Protein AF-A0A967I4A5-F1 (afdb_monomer)

Nearest PDB structures (foldseek):
  3i6t-assembly2_B  TM=7.020E-01  e=6.527E-02  Jannaschia sp. CCS1
  3ck5-assembly1_A  TM=7.184E-01  e=7.305E-02  Streptomyces coelicolor A3(2)
  4h1z-assembly1_F  TM=6.289E-01  e=1.089E+00  Sinorhizobium meliloti 1021
  8p0w-assembly1_F  TM=4.796E-01  e=1.089E+00  Homo sapiens

Solvent-accessible surface area (backbone atoms only — not comparable to full-atom values): 3491 Å² total; per-residue (Å²): 138,47,80,72,48,77,50,74,50,76,46,75,51,66,77,43,66,80,46,65,93,46,101,84,71,56,79,26,55,45,60,35,67,36,30,44,38,40,41,30,28,77,79,75,50,77,47,79,48,81,44,74,55,98,71,105

Sequence (56 aa):
MMIDDISLTLFEWAGIPSTTYGRHTGEFAGASQLGLLTVRTDEGVEGHSFLGSASR

Foldseek 3Di:
DAWDDKDKDKDKPAAADFDDPDPPLDTAGGIWIKIWIWIADPVGDIDIDMDGDPGD

pLDDT: mean 91.49, std 8.51, range [62.31, 98.75]

Mean predicted aligned error: 4.51 Å

Radius of gyration: 15.57 Å; Cα contacts (8 Å, |Δi|>4): 105; chains: 1; bounding box: 40×19×36 Å

Secondary structure (DSSP, 8-state):
--EEEEEEEEEEEEEEEEE-SSTTS--EEEEEEEEEEEEEETTS-EEEEEES-TT-

Structure (mmCIF, N/CA/C/O backbone):
data_AF-A0A967I4A5-F1
#
_entry.id   AF-A0A967I4A5-F1
#
loop_
_atom_site.group_PDB
_atom_site.id
_atom_site.type_symbol
_atom_site.label_atom_id
_atom_site.label_alt_id
_atom_site.label_comp_id
_atom_site.label_asym_id
_atom_site.label_entity_id
_atom_site.label_seq_id
_atom_site.pdbx_PDB_ins_code
_ato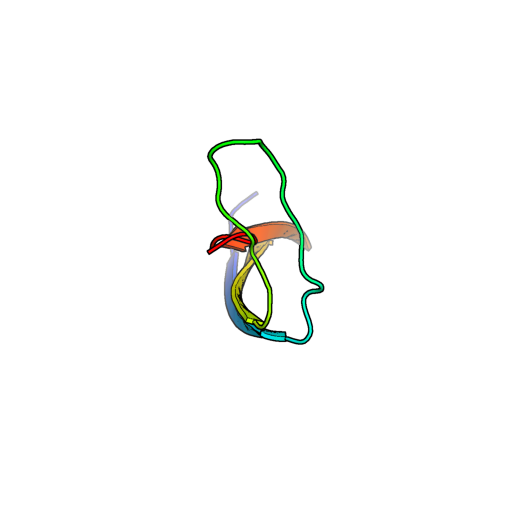m_site.Cartn_x
_atom_site.Cartn_y
_atom_site.Cartn_z
_atom_site.occupancy
_atom_site.B_iso_or_equiv
_atom_site.auth_seq_id
_atom_site.auth_comp_id
_atom_site.auth_asym_id
_atom_site.auth_atom_id
_atom_site.pdbx_PDB_model_num
ATOM 1 N N . MET A 1 1 ? -12.644 0.098 21.701 1.00 89.12 1 MET A N 1
ATOM 2 C CA . MET A 1 1 ? -11.510 0.378 20.805 1.00 89.12 1 MET A CA 1
ATOM 3 C C . MET A 1 1 ? -10.583 -0.820 20.795 1.00 89.12 1 MET A C 1
ATOM 5 O O . MET A 1 1 ? -9.613 -0.869 21.549 1.00 89.12 1 MET A O 1
ATOM 9 N N . MET A 1 2 ? -10.923 -1.790 19.951 1.00 98.06 2 MET A N 1
ATOM 10 C CA . MET A 1 2 ? -10.149 -2.998 19.669 1.00 98.06 2 MET A CA 1
ATOM 11 C C . MET A 1 2 ? -10.041 -3.169 18.153 1.00 98.06 2 MET A C 1
ATOM 13 O O . MET A 1 2 ? -10.944 -2.769 17.429 1.00 98.06 2 MET A O 1
ATOM 17 N N . ILE A 1 3 ? -8.947 -3.752 17.666 1.00 98.44 3 ILE A N 1
ATOM 18 C CA . ILE A 1 3 ? -8.809 -4.112 16.247 1.00 98.44 3 ILE A CA 1
ATOM 19 C C . ILE A 1 3 ? -9.634 -5.375 15.988 1.00 98.44 3 ILE A C 1
ATOM 21 O O . ILE A 1 3 ? -9.468 -6.356 16.715 1.00 98.44 3 ILE A O 1
ATOM 25 N N . ASP A 1 4 ? -10.494 -5.352 14.970 1.00 98.38 4 ASP A N 1
ATOM 26 C CA . ASP A 1 4 ? -11.390 -6.464 14.627 1.00 98.38 4 ASP A CA 1
ATOM 27 C C . ASP A 1 4 ? -11.173 -7.035 13.217 1.00 98.38 4 ASP A C 1
ATOM 29 O O . ASP A 1 4 ? -11.573 -8.168 12.950 1.00 98.38 4 ASP A O 1
ATOM 33 N N . ASP A 1 5 ? -10.487 -6.298 12.340 1.00 98.62 5 ASP A N 1
ATOM 34 C CA . ASP A 1 5 ? -10.147 -6.730 10.986 1.00 98.62 5 ASP A CA 1
ATOM 35 C C . ASP A 1 5 ? -8.781 -6.177 10.557 1.00 98.62 5 ASP A C 1
ATOM 37 O O . ASP A 1 5 ? -8.416 -5.032 10.844 1.00 98.62 5 ASP A O 1
ATOM 41 N N . ILE A 1 6 ? -8.005 -7.026 9.883 1.00 98.44 6 ILE A N 1
ATOM 42 C CA . ILE A 1 6 ? -6.713 -6.675 9.297 1.00 98.44 6 ILE A CA 1
ATOM 43 C C . ILE A 1 6 ? -6.662 -7.273 7.898 1.00 98.44 6 ILE A C 1
ATOM 45 O O . ILE A 1 6 ? -6.783 -8.489 7.733 1.00 98.44 6 ILE A O 1
ATOM 49 N N . SER A 1 7 ? -6.390 -6.436 6.900 1.00 98.62 7 SER A N 1
ATOM 50 C CA . SER A 1 7 ? -6.188 -6.874 5.521 1.00 98.62 7 SER A CA 1
ATOM 51 C C . SER A 1 7 ? -4.899 -6.307 4.930 1.00 98.62 7 SER A C 1
ATOM 53 O O . SER A 1 7 ? -4.481 -5.188 5.228 1.00 98.62 7 SER A O 1
ATOM 55 N N . LEU A 1 8 ? -4.243 -7.111 4.089 1.00 98.38 8 LEU A N 1
ATOM 56 C CA . LEU A 1 8 ? -3.063 -6.715 3.328 1.00 98.38 8 LEU A CA 1
ATOM 57 C C . LEU A 1 8 ? -3.328 -6.950 1.844 1.00 98.38 8 LEU A C 1
ATOM 59 O O . LEU A 1 8 ? -3.450 -8.091 1.402 1.00 98.38 8 LEU A O 1
ATOM 63 N N . THR A 1 9 ? -3.373 -5.866 1.077 1.00 98.31 9 THR A N 1
ATOM 64 C CA . THR A 1 9 ? -3.483 -5.929 -0.382 1.00 98.31 9 THR A CA 1
ATOM 65 C C . THR A 1 9 ? -2.097 -5.804 -0.992 1.00 98.31 9 THR A C 1
ATOM 67 O O . THR A 1 9 ? -1.473 -4.755 -0.863 1.00 98.31 9 THR A O 1
ATOM 70 N N . LEU A 1 10 ? -1.614 -6.856 -1.655 1.00 97.31 10 LEU A N 1
ATOM 71 C CA . LEU A 1 10 ? -0.365 -6.825 -2.419 1.00 97.31 10 LEU A CA 1
ATOM 72 C C . LEU A 1 10 ? -0.655 -6.432 -3.865 1.00 97.31 10 LEU A C 1
ATOM 74 O O . LEU A 1 10 ? -1.539 -7.014 -4.495 1.00 97.31 10 LEU A O 1
ATOM 78 N N . PHE A 1 11 ? 0.082 -5.458 -4.388 1.00 95.88 11 PHE A N 1
ATOM 79 C CA . PHE A 1 11 ? -0.108 -4.969 -5.748 1.00 95.88 11 PHE A CA 1
ATOM 80 C C . PHE A 1 11 ? 1.194 -4.439 -6.355 1.00 95.88 11 PHE A C 1
ATOM 82 O O . PHE A 1 11 ? 2.120 -4.024 -5.657 1.00 95.88 11 PHE A O 1
ATOM 89 N N . GLU A 1 12 ? 1.241 -4.427 -7.684 1.00 94.81 12 GLU A N 1
ATOM 90 C CA . GLU A 1 12 ? 2.306 -3.773 -8.435 1.00 94.81 12 GLU A CA 1
ATOM 91 C C . GLU A 1 12 ? 1.935 -2.311 -8.698 1.00 94.81 12 GLU A C 1
ATOM 93 O O . GLU A 1 12 ? 0.905 -2.017 -9.30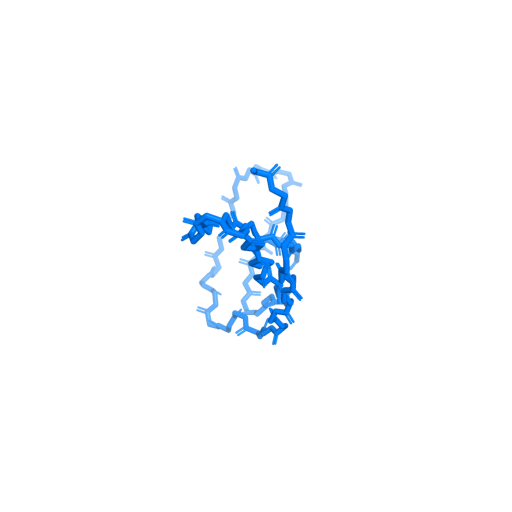7 1.00 94.81 12 GLU A O 1
ATOM 98 N N . TRP A 1 13 ? 2.795 -1.385 -8.279 1.00 92.56 13 TRP A N 1
ATOM 99 C CA . TRP A 1 13 ? 2.789 -0.024 -8.793 1.00 92.56 13 TRP A CA 1
ATOM 100 C C . TRP A 1 13 ? 3.672 0.042 -10.037 1.00 92.56 13 TRP A C 1
ATOM 102 O O . TRP A 1 13 ? 4.895 0.143 -9.943 1.00 92.56 13 TRP A O 1
ATOM 112 N N . ALA A 1 14 ? 3.042 -0.054 -11.203 1.00 92.75 14 ALA A N 1
ATOM 113 C CA . ALA A 1 14 ? 3.712 -0.030 -12.497 1.00 92.75 14 ALA A CA 1
ATOM 114 C C . ALA A 1 14 ? 3.845 1.389 -13.073 1.00 92.75 14 ALA A C 1
ATOM 116 O O . ALA A 1 14 ? 3.129 2.315 -12.687 1.00 92.75 14 ALA A O 1
ATOM 117 N N . GLY A 1 15 ? 4.726 1.531 -14.067 1.00 91.88 15 GLY A N 1
ATOM 118 C CA . GLY A 1 15 ? 4.854 2.747 -14.873 1.00 91.88 15 GLY A CA 1
ATOM 119 C C . GLY A 1 15 ? 5.490 3.921 -14.133 1.00 91.88 15 GLY A C 1
ATOM 120 O O . GLY A 1 15 ? 5.206 5.073 -14.453 1.00 91.88 15 GLY A O 1
ATOM 121 N N . ILE A 1 16 ? 6.333 3.643 -13.139 1.00 90.00 16 ILE A N 1
ATOM 122 C CA . ILE A 1 16 ? 7.004 4.675 -12.360 1.00 90.00 16 ILE A CA 1
ATOM 123 C C . ILE A 1 16 ? 8.046 5.363 -13.253 1.00 90.00 16 ILE A C 1
ATOM 125 O O . ILE A 1 16 ? 8.941 4.685 -13.778 1.00 90.00 16 ILE A O 1
ATOM 129 N N . PRO A 1 17 ? 7.935 6.688 -13.467 1.00 89.50 17 PRO A N 1
ATOM 130 C CA . PRO A 1 17 ? 8.908 7.419 -14.260 1.00 89.50 17 PRO A CA 1
ATOM 131 C C . PRO A 1 17 ? 10.279 7.388 -13.592 1.00 89.50 17 PRO A C 1
ATOM 133 O O . PRO A 1 17 ? 10.389 7.394 -12.364 1.00 89.50 17 PRO A O 1
ATOM 136 N N . SER A 1 18 ? 11.317 7.428 -14.426 1.00 89.56 18 SER A N 1
ATOM 137 C CA . SER A 1 18 ? 12.691 7.580 -13.960 1.00 89.56 18 SER A CA 1
ATOM 138 C C . SER A 1 18 ? 12.819 8.787 -13.029 1.00 89.56 18 SER A C 1
ATOM 140 O O . SER A 1 18 ? 12.509 9.919 -13.409 1.00 89.56 18 SER A O 1
ATOM 142 N N . THR A 1 19 ? 13.232 8.523 -11.790 1.00 87.06 19 THR A N 1
ATOM 143 C CA . THR A 1 19 ? 13.368 9.521 -10.732 1.00 87.06 19 THR A CA 1
ATOM 144 C C . THR A 1 19 ? 14.651 9.282 -9.946 1.00 87.06 19 THR A C 1
ATOM 146 O O . THR A 1 19 ? 14.970 8.157 -9.562 1.00 87.06 19 THR A O 1
ATOM 149 N N . THR A 1 20 ? 15.363 10.369 -9.652 1.00 86.00 20 THR A N 1
ATOM 150 C CA . THR A 1 20 ? 16.580 10.363 -8.833 1.00 86.00 20 THR A CA 1
ATOM 151 C C . THR A 1 20 ? 16.385 11.308 -7.653 1.00 86.00 20 THR A C 1
ATOM 153 O O . THR A 1 20 ? 16.297 12.521 -7.833 1.00 86.00 20 THR A O 1
ATOM 156 N N . TYR A 1 21 ? 16.322 10.764 -6.436 1.00 82.31 21 TYR A N 1
ATOM 157 C CA . TYR A 1 21 ? 16.092 11.548 -5.213 1.00 82.31 21 TYR A CA 1
ATOM 158 C C . TYR A 1 21 ? 17.376 12.124 -4.593 1.00 82.31 21 TYR A C 1
ATOM 160 O O . TYR A 1 21 ? 17.315 13.020 -3.754 1.00 82.31 21 TYR A O 1
ATOM 168 N N . GLY A 1 22 ? 18.550 11.651 -5.014 1.00 80.69 22 GLY A N 1
ATOM 169 C CA . GLY A 1 22 ? 19.835 12.169 -4.563 1.00 80.69 22 GLY A CA 1
ATOM 170 C C . GLY A 1 22 ? 20.993 11.704 -5.438 1.00 80.69 22 GLY A C 1
ATOM 171 O O . GLY A 1 22 ? 20.907 10.713 -6.156 1.00 80.69 22 GLY A O 1
ATOM 172 N N . ARG A 1 23 ? 22.127 12.406 -5.347 1.00 78.56 23 ARG A N 1
ATOM 173 C CA . ARG A 1 23 ? 23.320 12.137 -6.172 1.00 78.56 23 ARG A CA 1
ATOM 174 C C . ARG A 1 23 ? 23.885 10.712 -6.019 1.00 78.56 23 ARG A C 1
ATOM 176 O O . ARG A 1 23 ? 24.620 10.263 -6.891 1.00 78.56 23 ARG A O 1
ATOM 183 N N . HIS A 1 24 ? 23.560 10.015 -4.928 1.00 81.62 24 HIS A N 1
ATOM 184 C CA . HIS A 1 24 ? 24.108 8.697 -4.583 1.00 81.62 24 HIS A CA 1
ATOM 185 C C . HIS A 1 24 ? 23.066 7.567 -4.540 1.00 81.62 24 HIS A C 1
ATOM 187 O O . HIS A 1 24 ? 23.435 6.433 -4.262 1.00 81.62 24 HIS A O 1
ATOM 193 N N . THR A 1 25 ? 21.783 7.849 -4.785 1.00 73.06 25 THR A N 1
ATOM 194 C CA . THR A 1 25 ? 20.695 6.868 -4.592 1.00 73.06 25 THR A CA 1
ATOM 195 C C . THR A 1 25 ? 20.392 6.021 -5.828 1.00 73.06 25 THR A C 1
ATOM 197 O O . THR A 1 25 ? 19.527 5.157 -5.759 1.00 73.06 25 THR A O 1
ATOM 200 N N . GLY A 1 26 ? 21.098 6.244 -6.941 1.00 76.94 26 GLY A N 1
ATOM 201 C CA . GLY A 1 26 ? 20.770 5.627 -8.226 1.00 76.94 26 GLY A CA 1
ATOM 202 C C . GLY A 1 26 ? 19.492 6.200 -8.847 1.00 76.94 26 GLY A C 1
ATOM 203 O O . GLY A 1 26 ? 18.788 7.008 -8.236 1.00 76.94 26 GLY A O 1
ATOM 204 N N . GLU A 1 27 ? 19.246 5.803 -10.092 1.00 83.38 27 GLU A N 1
ATOM 205 C CA . GLU A 1 27 ? 18.035 6.112 -10.851 1.00 83.38 27 GLU A CA 1
ATOM 206 C C . GLU A 1 27 ? 17.024 4.983 -10.634 1.00 83.38 27 GLU A C 1
ATOM 208 O O . GLU A 1 27 ? 17.359 3.811 -10.808 1.00 83.38 27 GLU A O 1
ATOM 213 N N . PHE A 1 28 ? 15.800 5.333 -10.247 1.00 84.69 28 PHE A N 1
ATOM 214 C CA . PHE A 1 28 ? 14.711 4.384 -10.042 1.00 84.69 28 PHE A CA 1
ATOM 215 C C . PHE A 1 28 ? 13.629 4.581 -11.104 1.00 84.69 28 PHE A C 1
ATOM 217 O O . PHE A 1 28 ? 13.184 5.706 -11.318 1.00 84.69 28 PHE A O 1
ATOM 224 N N . ALA A 1 29 ? 13.196 3.497 -11.750 1.00 88.25 29 ALA A N 1
ATOM 225 C CA . ALA A 1 29 ? 12.158 3.497 -12.780 1.00 88.25 29 ALA A CA 1
ATOM 226 C C . ALA A 1 29 ? 11.464 2.127 -12.860 1.00 88.25 29 ALA A C 1
ATOM 228 O O . ALA A 1 29 ? 11.997 1.120 -12.398 1.00 88.25 29 ALA A O 1
ATOM 229 N N . GLY A 1 30 ? 10.314 2.065 -13.534 1.00 90.38 30 GLY A N 1
ATOM 230 C CA . GLY A 1 30 ? 9.668 0.800 -13.885 1.00 90.38 30 GLY A CA 1
ATOM 231 C C . GLY A 1 30 ? 8.517 0.449 -12.953 1.00 90.38 30 GLY A C 1
ATOM 232 O O . GLY A 1 30 ? 7.454 1.057 -13.057 1.00 90.38 30 GLY A O 1
ATOM 233 N N . ALA A 1 31 ? 8.686 -0.558 -12.098 1.00 91.69 31 ALA A N 1
ATOM 234 C CA . ALA A 1 31 ? 7.618 -1.049 -11.234 1.00 91.69 31 ALA A CA 1
ATOM 235 C C . ALA A 1 31 ? 8.119 -1.384 -9.827 1.00 91.69 31 ALA A C 1
ATOM 237 O O . ALA A 1 31 ? 9.246 -1.847 -9.659 1.00 91.69 31 ALA A O 1
ATOM 238 N N . SER A 1 32 ? 7.259 -1.196 -8.824 1.00 92.06 32 SER A N 1
ATOM 239 C CA . SER A 1 32 ? 7.517 -1.624 -7.447 1.00 92.06 32 SER A CA 1
ATOM 240 C C . SER A 1 32 ? 6.372 -2.471 -6.903 1.00 92.06 32 SER A C 1
ATOM 242 O O . SER A 1 32 ? 5.202 -2.181 -7.135 1.00 92.06 32 SER A O 1
ATOM 244 N N . GLN A 1 33 ? 6.713 -3.518 -6.158 1.00 94.50 33 GLN A N 1
ATOM 245 C CA . GLN A 1 33 ? 5.748 -4.341 -5.433 1.00 94.50 33 GLN A CA 1
ATOM 246 C C . GLN A 1 33 ? 5.481 -3.699 -4.070 1.00 94.50 33 GLN A C 1
ATOM 248 O O . GLN A 1 33 ? 6.398 -3.564 -3.253 1.00 94.50 33 GLN A O 1
ATOM 253 N N . LEU A 1 34 ? 4.232 -3.311 -3.828 1.00 95.69 34 LEU A N 1
ATOM 254 C CA . LEU A 1 34 ? 3.793 -2.636 -2.612 1.00 95.69 34 LEU A CA 1
ATOM 255 C C . LEU A 1 34 ? 2.678 -3.421 -1.917 1.00 95.69 34 LEU A C 1
ATOM 257 O O . LEU A 1 34 ? 1.970 -4.227 -2.520 1.00 95.69 34 LEU A O 1
ATOM 261 N N . GLY A 1 35 ? 2.524 -3.163 -0.622 1.00 96.94 35 GLY A N 1
ATOM 262 C CA . GLY A 1 35 ? 1.401 -3.627 0.179 1.00 96.94 35 GLY A CA 1
ATOM 263 C C . GLY A 1 35 ? 0.612 -2.450 0.742 1.00 96.94 35 GLY A C 1
ATOM 264 O O . GLY A 1 35 ? 1.221 -1.518 1.258 1.00 96.94 35 GLY A O 1
ATOM 265 N N . LEU A 1 36 ? -0.718 -2.494 0.691 1.00 97.81 36 LEU A N 1
ATOM 266 C CA . LEU A 1 36 ? -1.590 -1.620 1.478 1.00 97.81 36 LEU A CA 1
ATOM 267 C C . LEU A 1 36 ? -2.127 -2.419 2.664 1.00 97.81 36 LEU A C 1
ATOM 269 O O . LEU A 1 36 ? -2.905 -3.356 2.480 1.00 97.81 36 LEU A O 1
ATOM 2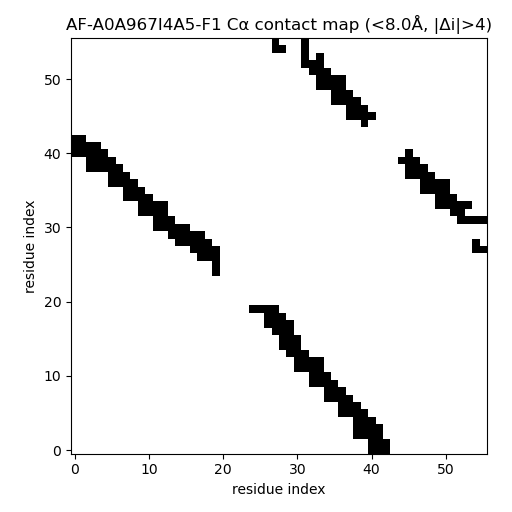73 N N . LEU A 1 37 ? -1.676 -2.061 3.862 1.00 98.44 37 LEU A N 1
ATOM 274 C CA . LEU A 1 37 ? -2.210 -2.563 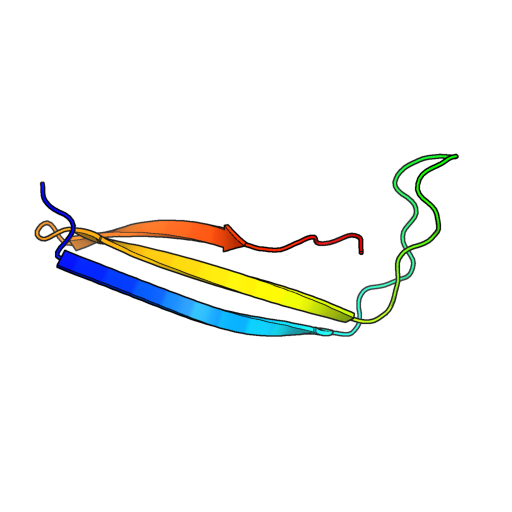5.119 1.00 98.44 37 LEU A CA 1
ATOM 275 C C . LEU A 1 37 ? -3.404 -1.697 5.517 1.00 98.44 37 LEU A C 1
ATOM 277 O O . LEU A 1 37 ? -3.239 -0.492 5.716 1.00 98.44 37 LEU A O 1
ATOM 281 N N . THR A 1 38 ? -4.557 -2.330 5.694 1.00 98.69 38 THR A N 1
ATOM 282 C CA . THR A 1 38 ? -5.739 -1.728 6.309 1.00 98.69 38 THR A CA 1
ATOM 283 C C . THR A 1 38 ? -5.998 -2.417 7.643 1.00 98.69 38 THR A C 1
ATOM 285 O O . THR A 1 38 ? -5.998 -3.645 7.733 1.00 98.69 38 THR A O 1
ATOM 288 N N . VAL A 1 39 ? -6.197 -1.619 8.688 1.00 98.50 39 VAL A N 1
ATOM 289 C CA . VAL A 1 39 ? -6.550 -2.080 10.035 1.00 98.50 39 VAL A CA 1
ATOM 290 C C . VAL A 1 39 ? -7.846 -1.396 10.433 1.00 98.50 39 VAL A C 1
ATOM 292 O O . VAL A 1 39 ? -7.895 -0.165 10.436 1.00 98.50 39 VAL A O 1
ATOM 295 N N . ARG A 1 40 ? -8.870 -2.170 10.791 1.00 98.62 40 ARG A N 1
ATOM 296 C CA . ARG A 1 40 ? -10.162 -1.652 11.249 1.00 98.62 40 ARG A CA 1
ATOM 297 C C . ARG A 1 40 ? -10.396 -1.981 12.720 1.00 98.62 40 ARG A C 1
ATOM 299 O O . ARG A 1 40 ? -9.951 -3.018 13.216 1.00 98.62 40 ARG A O 1
ATOM 306 N N . THR A 1 41 ? -11.069 -1.073 13.420 1.00 98.75 41 THR A N 1
ATOM 307 C CA . THR A 1 41 ? -11.536 -1.293 14.789 1.00 98.75 41 THR A CA 1
ATOM 308 C C . THR A 1 41 ? -13.011 -1.667 14.857 1.00 98.75 41 THR A C 1
ATOM 310 O O . THR A 1 41 ? -13.798 -1.319 13.978 1.00 98.75 41 THR A O 1
ATOM 313 N N . ASP A 1 42 ? -13.398 -2.256 15.986 1.00 98.50 42 ASP A N 1
ATOM 314 C CA . ASP A 1 42 ? -14.787 -2.538 16.373 1.00 98.50 42 ASP A CA 1
ATOM 315 C C . ASP A 1 42 ? -15.695 -1.293 16.453 1.00 98.50 42 ASP A C 1
ATOM 317 O O . ASP A 1 42 ? -16.919 -1.401 16.504 1.00 98.50 42 ASP A O 1
ATOM 321 N N . GLU A 1 43 ? -15.105 -0.099 16.433 1.00 98.38 43 GLU A N 1
ATOM 322 C CA . GLU A 1 43 ? -15.791 1.195 16.382 1.00 98.38 43 GLU A CA 1
ATOM 323 C C . GLU A 1 43 ? -15.912 1.757 14.949 1.00 98.38 43 GLU A C 1
ATOM 325 O O . GLU A 1 43 ? -16.444 2.850 14.758 1.00 98.38 43 GLU A O 1
ATOM 330 N N . GLY A 1 44 ? -15.425 1.033 13.934 1.00 97.69 44 GLY A N 1
ATOM 331 C CA . GLY A 1 44 ? -15.494 1.418 12.521 1.00 97.69 44 GLY A CA 1
ATOM 332 C C . GLY A 1 44 ? -14.400 2.385 12.052 1.00 97.69 44 GLY A C 1
ATOM 333 O O . GLY A 1 44 ? -14.517 2.947 10.964 1.00 97.69 44 GLY A O 1
ATOM 334 N N . VAL A 1 45 ? -13.342 2.601 12.842 1.00 98.50 45 VAL A N 1
ATOM 335 C CA . VAL A 1 45 ? -12.195 3.436 12.440 1.00 98.50 45 VAL A CA 1
ATOM 336 C C . VAL A 1 45 ? -11.222 2.607 11.607 1.00 98.50 45 VAL A C 1
ATOM 338 O O . VAL A 1 45 ? -10.846 1.512 12.020 1.00 98.50 45 VAL A O 1
ATOM 341 N N . GLU A 1 46 ? -10.767 3.149 10.475 1.00 98.50 46 GLU A N 1
ATOM 342 C CA . GLU A 1 46 ? -9.793 2.499 9.59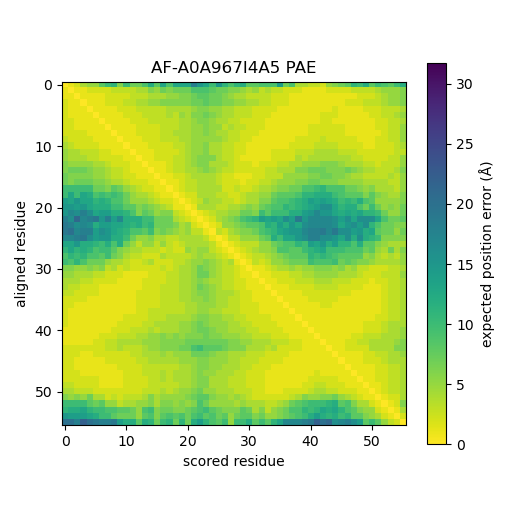1 1.00 98.50 46 GLU A CA 1
ATOM 343 C C . GLU A 1 46 ? -8.465 3.264 9.526 1.00 98.50 46 GLU A C 1
ATOM 345 O O . GLU A 1 46 ? -8.417 4.468 9.260 1.00 98.50 46 GLU A O 1
ATOM 350 N N . GLY A 1 47 ? -7.367 2.543 9.742 1.00 98.31 47 GLY A N 1
ATOM 351 C CA . GLY A 1 47 ? -5.99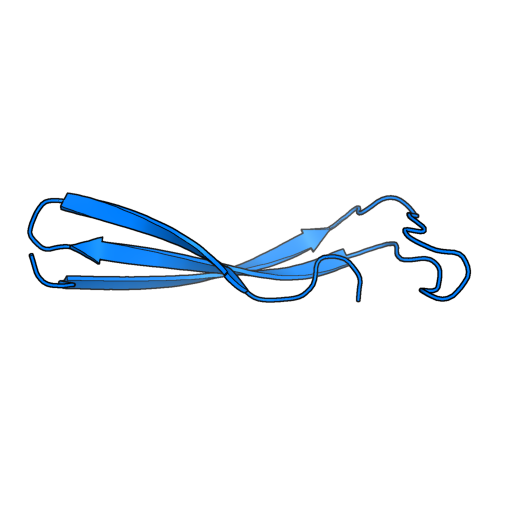9 3.011 9.551 1.00 98.31 47 GLY A CA 1
ATOM 352 C C . GLY A 1 47 ? -5.360 2.369 8.323 1.00 98.31 47 GLY A C 1
ATOM 353 O O . GLY A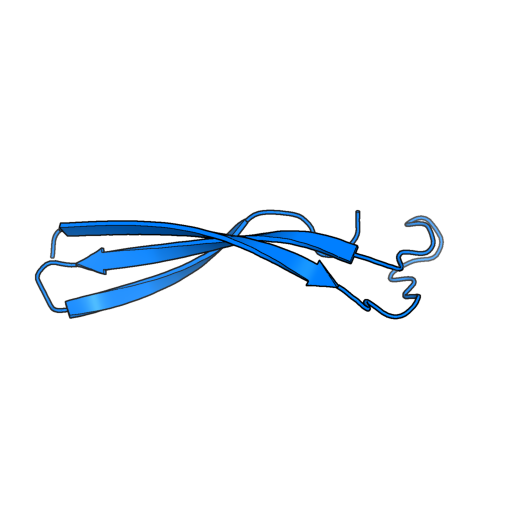 1 47 ? -5.592 1.194 8.045 1.00 98.31 47 GLY A O 1
ATOM 354 N N . HIS A 1 48 ? -4.529 3.136 7.615 1.00 98.31 48 HIS A N 1
ATOM 355 C CA . HIS A 1 48 ? -3.874 2.706 6.381 1.00 98.31 48 HIS A CA 1
ATOM 356 C C . HIS A 1 48 ? -2.361 2.929 6.449 1.00 98.31 48 HIS A C 1
ATOM 358 O O . HIS A 1 48 ? -1.904 3.970 6.923 1.00 98.31 48 HIS A O 1
ATOM 364 N N . SER A 1 49 ? -1.582 1.969 5.948 1.00 97.81 49 SER A N 1
ATOM 365 C CA . SER A 1 49 ? -0.127 2.090 5.809 1.00 97.81 49 SER A CA 1
ATOM 366 C C . SER A 1 49 ? 0.372 1.365 4.563 1.00 97.81 49 SER A C 1
ATOM 368 O O . SER A 1 49 ? -0.126 0.291 4.225 1.00 97.81 49 SER A O 1
ATOM 370 N N . PHE A 1 50 ? 1.381 1.928 3.895 1.00 96.31 50 PHE A N 1
ATOM 371 C CA . PHE A 1 50 ? 2.079 1.241 2.813 1.00 96.31 50 PHE A CA 1
ATOM 372 C C . PHE A 1 50 ? 3.258 0.428 3.349 1.00 96.31 50 PHE A C 1
ATOM 374 O O . PHE A 1 50 ? 4.036 0.898 4.178 1.00 96.31 50 PHE A O 1
ATOM 381 N N . LEU A 1 51 ? 3.414 -0.783 2.822 1.00 95.38 51 LEU A N 1
ATOM 382 C CA . LEU A 1 51 ? 4.573 -1.645 3.012 1.00 95.38 51 LEU A CA 1
ATOM 383 C C . LEU A 1 51 ? 5.334 -1.766 1.689 1.00 95.38 51 LEU A C 1
ATOM 385 O O . LEU A 1 51 ? 4.729 -1.875 0.624 1.00 95.38 51 LEU A O 1
ATOM 389 N N . GLY A 1 52 ? 6.662 -1.786 1.762 1.00 90.38 52 GLY A N 1
ATOM 390 C CA . GLY A 1 52 ? 7.542 -1.812 0.591 1.00 90.38 52 GLY A CA 1
ATOM 391 C C . GLY A 1 52 ? 8.280 -0.491 0.377 1.00 90.38 52 GLY A C 1
ATOM 392 O O . GLY A 1 52 ? 8.172 0.435 1.178 1.00 90.38 52 GLY A O 1
ATOM 393 N N . SER A 1 53 ? 9.080 -0.427 -0.690 1.00 82.81 53 SER A N 1
ATOM 394 C CA . SER A 1 53 ? 9.838 0.772 -1.063 1.00 82.81 53 SER A CA 1
ATOM 395 C C . SER A 1 53 ? 9.369 1.292 -2.411 1.00 82.81 53 SER A C 1
ATOM 397 O O . SER A 1 53 ? 9.326 0.552 -3.392 1.00 82.81 53 SER A O 1
ATOM 399 N N . ALA A 1 54 ? 9.087 2.587 -2.470 1.00 73.94 54 ALA A N 1
ATOM 400 C CA . ALA A 1 54 ? 8.779 3.298 -3.702 1.00 73.94 54 ALA A CA 1
ATOM 401 C C . ALA A 1 54 ? 10.025 3.621 -4.545 1.00 73.94 54 ALA A C 1
ATOM 403 O O . ALA A 1 54 ? 9.895 4.352 -5.512 1.00 73.94 54 ALA A O 1
ATOM 404 N N . SER A 1 55 ? 11.221 3.160 -4.164 1.00 71.25 55 SER A N 1
ATOM 405 C CA . SER A 1 55 ? 12.481 3.528 -4.826 1.00 71.25 55 SER A CA 1
ATOM 406 C C . SER A 1 55 ? 13.477 2.363 -4.909 1.00 71.25 55 SER A C 1
ATOM 408 O O . SER A 1 55 ? 14.671 2.563 -4.678 1.00 71.25 55 SER A O 1
ATOM 410 N N . ARG A 1 56 ? 12.988 1.133 -5.095 1.00 62.31 56 ARG A N 1
ATOM 411 C CA . ARG A 1 56 ? 13.840 -0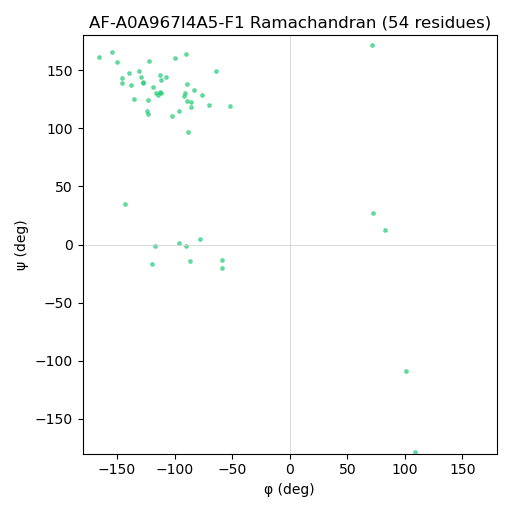.062 -5.194 1.00 62.31 56 ARG A CA 1
ATOM 412 C C . ARG A 1 56 ? 14.323 -0.300 -6.617 1.00 62.31 56 ARG A C 1
ATOM 414 O O . ARG A 1 56 ? 13.456 -0.342 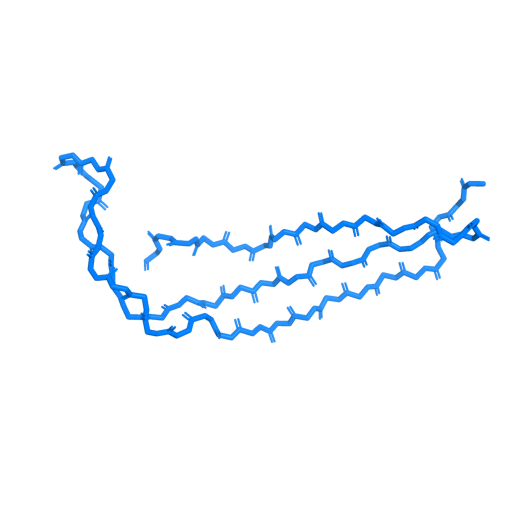-7.505 1.00 62.31 56 ARG A O 1
#